Protein AF-A0A9Q0Q2B4-F1 (afdb_monomer)

Solvent-accessible surface area (backbone atoms only — not comparable to full-atom values): 7621 Å² total; per-residue (Å²): 139,84,82,87,80,83,92,81,88,84,88,84,81,79,79,78,79,58,60,47,77,43,82,39,58,43,86,88,29,55,26,40,32,41,37,34,83,79,50,34,38,36,34,31,36,42,80,44,86,95,44,86,82,33,60,39,78,76,44,82,42,55,72,80,67,62,77,76,54,64,64,62,65,75,54,76,69,90,86,64,84,78,66,72,90,63,85,48,67,41,67,64,38,56,45,98,89,65,27,37,36,33,35,42,67,89,77,47,78,43,81,40,54,78,90,62,80,121

Foldseek 3Di:
DDDDDDDDDPPDPPPPFDWDWDWAQEPNFTKIWIQTPQLKTWIWTQPDPPDPPRTDGPAIAHNDDPPVRVVVVVDPPPPDPDPPPPFDKDFYYQDPVRWTWIDTPNPDTDTHDRVDHD

Structure (mmCIF, N/CA/C/O backbone):
data_AF-A0A9Q0Q2B4-F1
#
_entry.id   AF-A0A9Q0Q2B4-F1
#
loop_
_atom_site.group_PDB
_atom_site.id
_atom_site.type_symbol
_atom_site.label_atom_id
_atom_site.label_alt_id
_atom_site.label_comp_id
_atom_site.label_asym_id
_atom_site.label_entity_id
_atom_site.label_seq_id
_atom_site.pdbx_PDB_ins_code
_atom_site.Cartn_x
_atom_site.Cartn_y
_atom_site.Cartn_z
_atom_site.occupancy
_atom_site.B_iso_or_equiv
_atom_site.auth_seq_id
_atom_site.auth_comp_id
_atom_site.auth_asym_id
_atom_site.auth_atom_id
_atom_site.pdbx_PDB_model_num
ATOM 1 N N . MET A 1 1 ? 25.090 45.221 25.333 1.00 33.59 1 MET A N 1
ATOM 2 C CA . MET A 1 1 ? 26.210 44.512 24.680 1.00 33.59 1 MET A CA 1
ATOM 3 C C . MET A 1 1 ? 25.660 43.254 24.040 1.00 33.59 1 MET A C 1
ATOM 5 O O . MET A 1 1 ? 25.376 42.296 24.742 1.00 33.59 1 MET A O 1
ATOM 9 N N . GLY A 1 2 ? 25.404 43.310 22.735 1.00 34.50 2 GLY A N 1
ATOM 10 C CA . GLY A 1 2 ? 25.128 42.127 21.929 1.00 34.50 2 GLY A CA 1
ATOM 11 C C . GLY A 1 2 ? 26.435 41.607 21.341 1.00 34.50 2 GLY A C 1
ATOM 12 O O . GLY A 1 2 ? 27.318 42.402 21.027 1.00 34.50 2 GLY A O 1
ATOM 13 N N . MET A 1 3 ? 26.549 40.293 21.181 1.00 30.55 3 MET A N 1
ATOM 14 C CA . MET A 1 3 ? 27.508 39.714 20.248 1.00 30.55 3 MET A CA 1
ATOM 15 C C . MET A 1 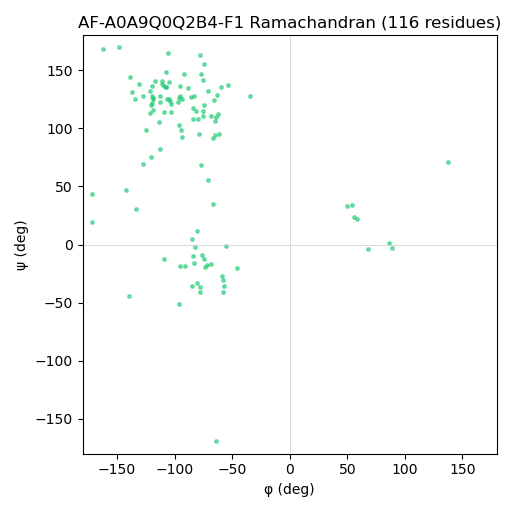3 ? 26.749 38.866 19.239 1.00 30.55 3 MET A C 1
ATOM 17 O O . MET A 1 3 ? 26.128 37.862 19.576 1.00 30.55 3 MET A O 1
ATOM 21 N N . ALA A 1 4 ? 26.782 39.350 18.000 1.00 36.59 4 ALA A N 1
ATOM 22 C CA . ALA A 1 4 ? 26.419 38.618 16.808 1.00 36.59 4 ALA A CA 1
ATOM 23 C C . ALA A 1 4 ? 27.496 37.561 16.530 1.00 36.59 4 ALA A C 1
ATOM 25 O O . ALA A 1 4 ? 28.685 37.875 16.527 1.00 36.59 4 ALA A O 1
ATOM 26 N N . ALA A 1 5 ? 27.069 36.328 16.270 1.00 37.84 5 ALA A N 1
ATOM 27 C CA . ALA A 1 5 ? 27.892 35.305 15.644 1.00 37.84 5 ALA A CA 1
ATOM 28 C C . ALA A 1 5 ? 27.337 35.051 14.241 1.00 37.84 5 ALA A C 1
ATOM 30 O O . ALA A 1 5 ? 26.131 35.070 14.002 1.00 37.84 5 ALA A O 1
ATOM 31 N N . THR A 1 6 ? 28.265 34.925 13.310 1.00 38.00 6 THR A N 1
ATOM 32 C CA . THR A 1 6 ? 28.139 35.226 11.892 1.00 38.00 6 THR A CA 1
ATOM 33 C C . THR A 1 6 ? 27.352 34.195 11.089 1.00 38.00 6 THR A C 1
ATOM 35 O O . THR A 1 6 ? 27.481 32.986 11.258 1.00 38.00 6 THR A O 1
ATOM 38 N N . LEU A 1 7 ? 26.581 34.741 10.153 1.00 40.09 7 LEU A N 1
ATOM 39 C CA . LEU A 1 7 ? 25.848 34.099 9.073 1.00 40.09 7 LEU A CA 1
ATOM 40 C C . LEU A 1 7 ? 26.818 33.394 8.103 1.00 40.09 7 LEU A C 1
ATOM 42 O O . LEU A 1 7 ? 27.562 34.066 7.393 1.00 40.09 7 LEU A O 1
ATOM 46 N N . GLY A 1 8 ? 26.799 32.058 8.056 1.00 43.84 8 GLY A N 1
ATOM 47 C CA . GLY A 1 8 ? 27.375 31.303 6.935 1.00 43.84 8 GLY A CA 1
ATOM 48 C C . GLY A 1 8 ? 28.185 30.060 7.297 1.00 43.84 8 GLY A C 1
ATOM 49 O O . GLY A 1 8 ? 29.390 30.076 7.097 1.00 43.84 8 GLY A O 1
ATOM 50 N N . HIS A 1 9 ? 27.541 28.980 7.768 1.00 38.47 9 HIS A N 1
ATOM 51 C CA . HIS A 1 9 ? 27.977 27.594 7.479 1.00 38.47 9 HIS A CA 1
ATOM 52 C C . HIS A 1 9 ? 26.983 26.505 7.953 1.00 38.47 9 HIS A C 1
ATOM 54 O O . HIS A 1 9 ? 27.390 25.505 8.534 1.00 38.47 9 HIS A O 1
ATOM 60 N N . VAL A 1 10 ? 25.670 26.654 7.746 1.00 35.53 10 VAL A N 1
ATOM 61 C CA . VAL A 1 10 ? 24.709 25.566 8.055 1.00 35.53 10 VAL A CA 1
ATOM 62 C C . VAL A 1 10 ? 23.586 25.474 7.021 1.00 35.53 10 VAL A C 1
ATOM 64 O O . VAL A 1 10 ? 22.417 25.334 7.350 1.00 35.53 10 VAL A O 1
ATOM 67 N N . GLU A 1 11 ? 23.933 25.507 5.737 1.00 41.56 11 GLU A N 1
ATOM 68 C CA . GLU A 1 11 ? 23.037 25.051 4.670 1.00 41.56 11 GLU A CA 1
ATOM 69 C C . GLU A 1 11 ? 23.628 23.794 4.030 1.00 41.56 11 GLU A C 1
ATOM 71 O O . GLU A 1 11 ? 24.314 23.914 3.024 1.00 41.56 11 GLU A O 1
ATOM 76 N N . SER A 1 12 ? 23.437 22.596 4.615 1.00 46.66 12 SER A N 1
ATOM 77 C CA . SER A 1 12 ? 23.665 21.307 3.905 1.00 46.66 12 SER A CA 1
ATOM 78 C C . SER A 1 12 ? 23.216 20.013 4.617 1.00 46.66 12 SER A C 1
ATOM 80 O O . SER A 1 12 ? 23.665 18.940 4.228 1.00 46.66 12 SER A O 1
ATOM 82 N N . PHE A 1 13 ? 22.317 20.022 5.613 1.00 38.72 13 PHE A N 1
ATOM 83 C CA . PHE A 1 13 ? 21.882 18.751 6.241 1.00 38.72 13 PHE A CA 1
ATOM 84 C C . PHE A 1 13 ? 20.372 18.578 6.444 1.00 38.72 13 PHE A C 1
ATOM 86 O O . PHE A 1 13 ? 19.947 17.824 7.314 1.00 38.72 13 PHE A O 1
ATOM 93 N N . ILE A 1 14 ? 19.536 19.164 5.583 1.00 45.75 14 ILE A N 1
ATOM 94 C CA . ILE A 1 14 ? 18.192 18.601 5.377 1.00 45.75 14 ILE A CA 1
ATOM 95 C C . ILE A 1 14 ? 18.299 17.660 4.182 1.00 45.75 14 ILE A C 1
ATOM 97 O O . ILE A 1 14 ? 18.178 18.060 3.025 1.00 45.75 14 ILE A O 1
ATOM 101 N N . HIS A 1 15 ? 18.560 16.386 4.465 1.00 48.12 15 HIS A N 1
ATOM 102 C CA . HIS A 1 15 ? 18.356 15.318 3.497 1.00 48.12 15 HIS A CA 1
ATOM 103 C C . HIS A 1 15 ? 16.854 15.317 3.165 1.00 48.12 15 HIS A C 1
ATOM 105 O O . HIS A 1 15 ? 16.042 14.789 3.922 1.00 48.12 15 HIS A O 1
ATOM 111 N N . TYR A 1 16 ? 16.451 15.995 2.087 1.00 54.16 16 TYR A N 1
ATOM 112 C CA . TYR A 1 16 ? 15.055 16.049 1.657 1.00 54.16 16 TYR A CA 1
ATOM 113 C C . TYR A 1 16 ? 14.628 14.632 1.252 1.00 54.16 16 TYR A C 1
ATOM 115 O O . TYR A 1 16 ? 14.875 14.174 0.131 1.00 54.16 16 TYR A O 1
ATOM 123 N N . HIS A 1 17 ? 14.033 13.890 2.188 1.00 60.03 17 HIS A N 1
ATOM 124 C CA . HIS A 1 17 ? 13.451 12.583 1.921 1.00 60.03 17 HIS A CA 1
ATOM 125 C C . HIS A 1 17 ? 12.245 12.775 1.002 1.00 60.03 17 HIS A C 1
ATOM 127 O O . HIS A 1 17 ? 11.121 13.001 1.437 1.00 60.03 17 HIS A O 1
ATOM 133 N N . LYS A 1 18 ? 12.490 12.701 -0.305 1.00 72.75 18 LYS A N 1
ATOM 134 C CA . LYS A 1 18 ? 11.433 12.698 -1.307 1.00 72.75 18 LYS A CA 1
ATOM 135 C C . LYS A 1 18 ? 10.665 11.383 -1.178 1.00 72.75 18 LYS A C 1
ATOM 137 O O . LYS A 1 18 ? 11.198 10.307 -1.461 1.00 72.75 18 LYS A O 1
ATOM 142 N N . CYS A 1 19 ? 9.428 11.492 -0.719 1.00 76.81 19 CYS A N 1
ATOM 143 C CA . CYS A 1 19 ? 8.471 10.400 -0.681 1.00 76.81 19 CYS A CA 1
ATOM 144 C C . CYS A 1 19 ? 7.285 10.737 -1.589 1.00 76.81 19 CYS A C 1
ATOM 146 O O . CYS A 1 19 ? 6.838 11.887 -1.672 1.00 76.81 19 CYS A O 1
ATOM 148 N N . ASP A 1 20 ? 6.802 9.721 -2.291 1.00 82.75 20 ASP A N 1
ATOM 149 C CA . ASP A 1 20 ? 5.593 9.777 -3.096 1.00 82.75 20 ASP A CA 1
ATOM 150 C C . ASP A 1 20 ? 4.491 9.072 -2.313 1.00 82.75 20 ASP A C 1
ATOM 152 O O . ASP A 1 20 ? 4.635 7.903 -1.954 1.00 82.75 20 ASP A O 1
ATOM 156 N N . TYR A 1 21 ? 3.415 9.801 -2.027 1.00 87.38 21 TYR A N 1
ATOM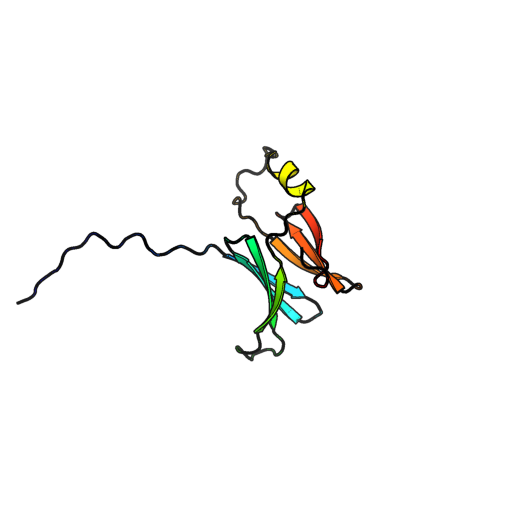 157 C CA . TYR A 1 21 ? 2.265 9.283 -1.300 1.00 87.38 21 TYR A CA 1
ATOM 158 C C . TYR A 1 21 ? 1.080 9.144 -2.245 1.00 87.38 21 TYR A C 1
ATOM 160 O O . TYR A 1 21 ? 0.802 10.044 -3.041 1.00 87.38 21 TYR A O 1
ATOM 168 N N . HIS A 1 22 ? 0.371 8.027 -2.149 1.00 89.31 22 HIS A N 1
ATOM 169 C CA . HIS A 1 22 ? -0.847 7.777 -2.910 1.00 89.31 22 HIS A CA 1
ATOM 170 C C . HIS A 1 22 ? -1.921 7.201 -1.988 1.00 89.31 22 HIS A C 1
ATOM 172 O O . HIS A 1 22 ? -1.688 6.211 -1.299 1.00 89.31 22 HIS A O 1
ATOM 178 N N . LEU A 1 23 ? -3.083 7.853 -1.957 1.00 92.56 23 LEU A N 1
ATOM 179 C CA . LEU A 1 23 ? -4.251 7.416 -1.196 1.00 92.56 23 LEU A CA 1
ATOM 180 C C . LEU A 1 23 ? -5.096 6.463 -2.054 1.00 92.56 23 LEU A C 1
ATOM 182 O O . LEU A 1 23 ? -5.357 6.750 -3.226 1.00 92.56 23 LEU A O 1
ATOM 186 N N . ALA A 1 24 ? -5.526 5.348 -1.470 1.00 92.38 24 ALA A N 1
ATOM 187 C CA . ALA A 1 24 ? -6.313 4.313 -2.130 1.00 92.38 24 ALA A CA 1
ATOM 188 C C . ALA A 1 24 ? -7.265 3.620 -1.144 1.00 92.38 24 ALA A C 1
ATOM 190 O O . ALA A 1 24 ? -7.161 3.788 0.071 1.00 92.38 24 ALA A O 1
ATOM 191 N N . VAL A 1 25 ? -8.173 2.804 -1.676 1.00 93.75 25 VAL A N 1
ATOM 192 C CA . VAL A 1 25 ? -8.983 1.868 -0.890 1.00 93.75 25 VAL A CA 1
ATOM 193 C C . VAL A 1 25 ? -8.488 0.459 -1.198 1.00 93.75 25 VAL A C 1
ATOM 195 O O . VAL A 1 25 ? -8.606 -0.002 -2.331 1.00 93.75 25 VAL A O 1
ATOM 198 N N . LEU A 1 26 ? -7.917 -0.223 -0.205 1.00 93.25 26 LEU A N 1
ATOM 199 C CA . LEU A 1 26 ? -7.394 -1.585 -0.343 1.00 93.25 26 LEU A CA 1
ATOM 200 C C . LEU A 1 26 ? -8.137 -2.503 0.621 1.00 93.25 26 LEU A C 1
ATOM 202 O O . LEU A 1 26 ? -8.257 -2.195 1.803 1.00 93.25 26 LEU A O 1
ATOM 206 N N . GLY A 1 27 ? -8.678 -3.612 0.111 1.00 89.69 27 GLY A N 1
ATOM 207 C CA . GLY A 1 27 ? -9.437 -4.563 0.932 1.00 89.69 27 GLY A CA 1
ATOM 208 C C . GLY A 1 27 ? -10.657 -3.955 1.641 1.00 89.69 27 GLY A C 1
ATOM 209 O O . GLY A 1 27 ? -11.090 -4.490 2.651 1.00 89.69 27 GLY A O 1
ATOM 210 N N . GLY A 1 28 ? -11.186 -2.830 1.143 1.00 91.94 28 GLY A N 1
ATOM 211 C CA . GLY A 1 28 ? -12.291 -2.092 1.768 1.00 91.94 28 GLY A CA 1
ATOM 212 C C . GLY A 1 28 ? -11.873 -1.033 2.796 1.00 91.94 28 GLY A C 1
ATOM 213 O O . GLY A 1 28 ? -12.733 -0.297 3.267 1.00 91.94 28 GLY A O 1
ATOM 214 N N . CYS A 1 29 ? -10.581 -0.893 3.106 1.00 94.12 29 CYS A N 1
ATOM 215 C CA . CYS A 1 29 ? -10.078 0.073 4.084 1.00 94.12 29 CYS A CA 1
ATOM 216 C C . CYS A 1 29 ? -9.339 1.245 3.421 1.00 94.12 29 CYS A C 1
ATOM 218 O O . CYS A 1 29 ? -8.662 1.086 2.395 1.00 94.12 29 CYS A O 1
ATOM 220 N N . LEU A 1 30 ? -9.407 2.425 4.046 1.00 95.06 30 LEU A N 1
ATOM 221 C CA . LEU A 1 30 ? -8.611 3.583 3.637 1.00 95.06 30 LEU A CA 1
ATOM 222 C C . LEU A 1 30 ? -7.125 3.275 3.820 1.00 95.06 30 LEU A C 1
ATOM 224 O O . LEU A 1 30 ? -6.700 2.832 4.886 1.00 95.06 30 LEU A O 1
ATOM 228 N N . SER A 1 31 ? -6.346 3.497 2.766 1.00 95.56 31 SER A N 1
ATOM 229 C CA . SER A 1 31 ? -4.951 3.078 2.706 1.00 95.56 31 SER A CA 1
ATOM 230 C C . SER A 1 31 ? -4.057 4.141 2.077 1.00 95.56 31 SER A C 1
ATOM 232 O O . SER A 1 31 ? -4.446 4.815 1.124 1.00 95.56 31 SER A O 1
ATOM 234 N N . VAL A 1 32 ? -2.826 4.259 2.572 1.00 94.19 32 VAL A N 1
ATOM 235 C CA . VAL A 1 32 ? -1.784 5.132 2.024 1.00 94.19 32 VAL A CA 1
ATOM 236 C C . VAL A 1 32 ? -0.609 4.284 1.576 1.00 94.19 32 VAL A C 1
ATOM 238 O O . VAL A 1 32 ? -0.017 3.535 2.347 1.00 94.19 32 VAL A O 1
ATOM 241 N N . THR A 1 33 ? -0.238 4.455 0.318 1.00 90.88 33 THR A N 1
ATOM 242 C CA . THR A 1 33 ? 0.990 3.920 -0.252 1.00 90.88 33 THR A CA 1
ATOM 243 C C . THR A 1 33 ? 2.078 4.983 -0.151 1.00 90.88 33 THR A C 1
ATOM 245 O O . THR A 1 33 ? 1.884 6.096 -0.632 1.00 90.88 33 THR A O 1
ATOM 248 N N . ALA A 1 34 ? 3.213 4.655 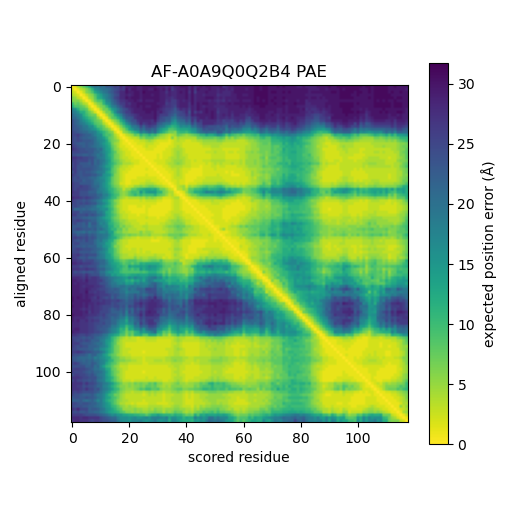0.462 1.00 88.81 34 ALA A N 1
ATOM 249 C CA . ALA A 1 34 ? 4.365 5.533 0.621 1.00 88.81 34 ALA A CA 1
ATOM 250 C C . ALA A 1 34 ? 5.588 4.930 -0.081 1.00 88.81 34 ALA A C 1
ATOM 252 O O . ALA A 1 34 ? 6.090 3.875 0.311 1.00 88.81 34 ALA A O 1
ATOM 253 N N . TYR A 1 35 ? 6.081 5.607 -1.117 1.00 85.75 35 TYR A N 1
ATOM 254 C CA . TYR A 1 35 ? 7.273 5.215 -1.861 1.00 85.75 35 TYR A CA 1
ATOM 255 C C . TYR A 1 35 ? 8.390 6.240 -1.665 1.00 85.75 35 TYR A C 1
ATOM 257 O O . TYR A 1 35 ? 8.355 7.337 -2.220 1.00 85.75 35 TYR A O 1
ATOM 265 N N . CYS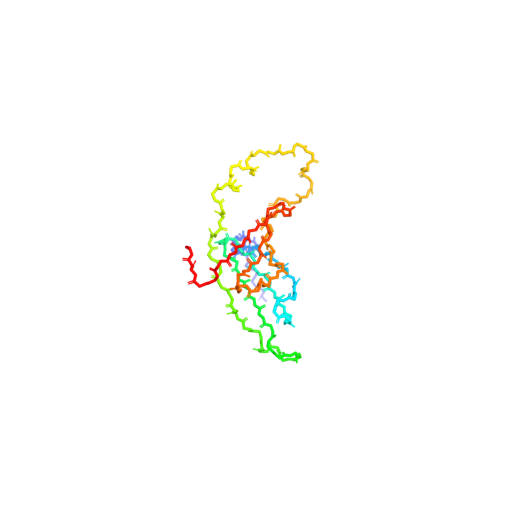 A 1 36 ? 9.393 5.887 -0.865 1.00 80.75 36 CYS A N 1
ATOM 266 C CA . CYS A 1 36 ? 10.495 6.786 -0.515 1.00 80.75 36 CYS A CA 1
ATOM 267 C C . CYS A 1 36 ? 11.797 6.425 -1.252 1.00 80.75 36 CYS A C 1
ATOM 269 O O . CYS A 1 36 ? 11.951 5.319 -1.777 1.00 80.75 36 CYS A O 1
ATOM 271 N N . ASN A 1 37 ? 12.767 7.349 -1.247 1.00 66.62 37 ASN A N 1
ATOM 272 C CA . ASN A 1 37 ? 14.061 7.280 -1.956 1.00 66.62 37 ASN A CA 1
ATOM 273 C C . ASN A 1 37 ? 14.844 5.946 -1.851 1.00 66.62 37 ASN A C 1
ATOM 275 O O . ASN A 1 37 ? 15.645 5.638 -2.732 1.00 66.62 37 ASN A O 1
ATOM 279 N N . TYR A 1 38 ? 14.568 5.102 -0.854 1.00 65.75 38 TYR A N 1
ATOM 280 C CA . TYR A 1 38 ? 15.149 3.759 -0.711 1.00 65.75 38 TYR A CA 1
ATOM 281 C C . TYR A 1 38 ? 14.483 2.673 -1.569 1.00 65.75 38 TYR A C 1
ATOM 283 O O . TYR A 1 38 ? 14.741 1.488 -1.363 1.00 65.75 38 TYR A O 1
ATOM 291 N N . ARG A 1 39 ? 13.619 3.058 -2.520 1.00 72.00 39 ARG A N 1
ATOM 292 C CA . ARG A 1 39 ? 12.820 2.149 -3.360 1.00 72.00 39 ARG A CA 1
ATOM 293 C C . ARG A 1 39 ? 11.955 1.183 -2.550 1.00 72.00 39 ARG A C 1
ATOM 295 O O . ARG A 1 39 ? 11.619 0.112 -3.032 1.00 72.00 39 ARG A O 1
ATOM 302 N N . ARG A 1 40 ? 11.624 1.546 -1.315 1.00 81.75 40 ARG A N 1
ATOM 303 C CA . ARG A 1 40 ? 10.747 0.761 -0.452 1.00 81.75 40 ARG A CA 1
ATOM 304 C C . ARG A 1 40 ? 9.349 1.317 -0.598 1.00 81.75 40 ARG A C 1
ATOM 306 O O . ARG A 1 40 ? 9.161 2.528 -0.481 1.00 81.75 40 ARG A O 1
ATOM 313 N N . LEU A 1 41 ? 8.418 0.425 -0.885 1.00 86.25 41 LEU A N 1
ATOM 314 C CA . LEU A 1 41 ? 7.006 0.728 -0.961 1.00 86.25 41 LEU A CA 1
ATOM 315 C C . LEU A 1 41 ? 6.364 0.211 0.324 1.00 86.25 41 LEU A C 1
ATOM 317 O O . LEU A 1 41 ? 6.355 -0.988 0.588 1.00 86.25 41 LEU A O 1
ATOM 321 N N . GLU A 1 42 ? 5.868 1.123 1.144 1.00 90.81 42 GLU A N 1
ATOM 322 C CA . GLU A 1 42 ? 5.110 0.784 2.343 1.00 90.81 42 GLU A CA 1
ATOM 323 C C . GLU A 1 42 ? 3.633 1.056 2.092 1.00 90.81 42 GLU A C 1
ATOM 325 O O . GLU A 1 42 ? 3.284 2.061 1.473 1.00 90.81 42 GLU A O 1
ATOM 330 N N . ILE A 1 43 ? 2.767 0.174 2.575 1.00 92.56 43 ILE A N 1
ATOM 331 C CA . ILE A 1 43 ? 1.321 0.361 2.516 1.00 92.56 43 ILE A CA 1
ATOM 332 C C . ILE A 1 43 ? 0.803 0.376 3.945 1.00 92.56 43 ILE A C 1
ATOM 334 O O . ILE A 1 43 ? 0.996 -0.574 4.707 1.00 92.56 43 ILE A O 1
ATOM 338 N N . TRP A 1 44 ? 0.150 1.476 4.284 1.00 94.94 44 TRP A N 1
ATOM 339 C CA . TRP A 1 44 ? -0.476 1.719 5.569 1.00 94.94 44 TRP A CA 1
ATOM 340 C C . TRP A 1 44 ? -1.987 1.647 5.412 1.00 94.94 44 TRP A C 1
ATOM 342 O O . TRP A 1 44 ? -2.520 2.218 4.465 1.00 94.94 44 TRP A O 1
ATOM 352 N N . VAL A 1 45 ? -2.667 0.971 6.330 1.00 95.56 45 VAL A N 1
ATOM 353 C CA . VAL A 1 45 ? -4.122 0.793 6.330 1.00 95.56 45 VAL A CA 1
ATOM 354 C C . VAL A 1 45 ? -4.679 1.369 7.626 1.00 95.56 45 VAL A C 1
ATOM 356 O O . VAL A 1 45 ? -4.152 1.084 8.699 1.00 95.56 45 VAL A O 1
ATOM 359 N N . MET A 1 46 ? -5.732 2.175 7.536 1.00 96.00 46 MET A N 1
ATOM 360 C CA . MET A 1 46 ? -6.464 2.664 8.702 1.00 96.00 46 MET A CA 1
ATOM 361 C C . MET A 1 46 ? -7.486 1.605 9.123 1.00 96.00 46 MET A C 1
ATOM 363 O O . MET A 1 46 ? -8.358 1.253 8.326 1.00 96.00 46 MET A O 1
ATOM 367 N N . LYS A 1 47 ? -7.356 1.060 10.339 1.00 94.50 47 LYS A N 1
ATOM 368 C CA . LYS A 1 47 ? -8.263 0.011 10.840 1.00 94.50 47 LYS A CA 1
ATOM 369 C C . LYS A 1 47 ? -9.537 0.594 11.455 1.00 94.50 47 LYS A C 1
ATOM 371 O O . LYS A 1 47 ? -10.612 0.043 11.254 1.00 94.50 47 LYS A O 1
ATOM 376 N N . GLU A 1 48 ? -9.423 1.733 12.126 1.00 94.50 48 GLU A N 1
ATOM 377 C CA . GLU A 1 48 ? -10.523 2.472 12.745 1.00 94.50 48 GLU A CA 1
ATOM 378 C C . GLU A 1 48 ? -10.499 3.919 12.266 1.00 94.50 48 GLU A C 1
ATOM 380 O O . GLU A 1 48 ? -9.474 4.599 12.325 1.00 94.50 48 GLU A O 1
ATOM 385 N N . TYR A 1 49 ? -11.636 4.394 11.767 1.00 91.62 49 TYR A N 1
ATOM 386 C CA . TYR A 1 49 ? -11.768 5.750 11.246 1.00 91.62 49 TYR A CA 1
ATOM 387 C C . TYR A 1 49 ? -11.885 6.764 12.388 1.00 91.62 49 TYR A C 1
ATOM 389 O O . TYR A 1 49 ? -12.480 6.476 13.419 1.00 91.62 49 TYR A O 1
ATOM 397 N N . ASN A 1 50 ? -11.341 7.967 12.180 1.00 90.19 50 ASN A N 1
ATOM 398 C CA . ASN A 1 50 ? -11.218 9.048 13.175 1.00 90.19 50 ASN A CA 1
ATOM 399 C C . ASN A 1 50 ? -10.243 8.782 14.338 1.00 90.19 50 ASN A C 1
ATOM 401 O O . ASN A 1 50 ? -9.961 9.698 15.104 1.00 90.19 50 ASN A O 1
ATOM 405 N N . GLU A 1 51 ? -9.644 7.594 14.412 1.00 93.31 51 GLU A N 1
ATOM 406 C CA . GLU A 1 51 ? -8.605 7.255 15.383 1.00 93.31 51 GLU A CA 1
ATOM 407 C C . GLU A 1 51 ? -7.217 7.436 14.741 1.00 93.31 51 GLU A C 1
ATOM 409 O O . GLU A 1 51 ? -6.758 6.616 13.940 1.00 93.31 51 GLU A O 1
ATOM 414 N N . LYS A 1 52 ? -6.508 8.528 15.065 1.00 88.00 52 LYS A N 1
ATOM 415 C CA . LYS A 1 52 ? -5.198 8.842 14.449 1.00 88.00 52 LYS A CA 1
ATOM 416 C C . LYS A 1 52 ? -4.160 7.729 14.662 1.00 88.00 52 LYS A C 1
ATOM 418 O O . LYS A 1 52 ? -3.292 7.545 13.812 1.00 88.00 52 LYS A O 1
ATOM 423 N N . GLY A 1 53 ? -4.240 6.999 15.774 1.00 92.06 53 GLY A N 1
ATOM 424 C CA . GLY A 1 53 ? -3.339 5.890 16.100 1.00 92.06 53 GLY A CA 1
ATOM 425 C C . GLY A 1 53 ? -3.617 4.593 15.335 1.00 92.06 53 GLY A C 1
ATOM 426 O O . GLY A 1 53 ? -2.805 3.677 15.395 1.00 92.06 53 GLY A O 1
ATOM 427 N N . SER A 1 54 ? -4.723 4.510 14.591 1.00 94.06 54 SER A N 1
ATOM 428 C CA . SER A 1 54 ? -5.193 3.261 13.975 1.00 94.06 54 SER A CA 1
ATOM 429 C C . SER A 1 54 ? -4.564 2.940 12.609 1.00 94.06 54 SER A C 1
ATOM 431 O O . SER A 1 54 ? -4.928 1.971 11.937 1.00 94.06 54 SER A O 1
ATOM 433 N N . TRP A 1 55 ? -3.604 3.752 12.164 1.00 95.44 55 TRP A N 1
ATOM 434 C CA . TRP A 1 55 ? -2.824 3.461 10.965 1.00 95.44 55 TRP A CA 1
ATOM 435 C C . TRP A 1 55 ? -1.802 2.367 11.252 1.00 95.44 55 TRP A C 1
ATOM 437 O O . TRP A 1 55 ? -0.841 2.576 11.991 1.00 95.44 55 TRP A O 1
ATOM 447 N N . VAL A 1 56 ? -1.963 1.219 10.600 1.00 95.12 56 VAL A N 1
ATOM 448 C CA . VAL A 1 56 ? -1.023 0.102 10.702 1.00 95.12 56 VAL A CA 1
ATOM 449 C C . VAL A 1 56 ? -0.279 -0.094 9.391 1.00 95.12 56 VAL A C 1
ATOM 451 O O . VAL A 1 56 ? -0.849 0.029 8.306 1.00 95.12 56 VAL A O 1
ATOM 454 N N . LYS A 1 57 ? 1.014 -0.405 9.475 1.00 93.69 57 LYS A N 1
ATOM 455 C CA . LYS A 1 57 ? 1.821 -0.770 8.309 1.00 93.69 57 LYS A CA 1
ATOM 456 C C . LYS A 1 57 ? 1.520 -2.220 7.939 1.00 93.69 57 LYS A C 1
ATOM 458 O O . LYS A 1 57 ? 2.114 -3.132 8.504 1.00 93.69 57 LYS A O 1
ATOM 463 N N . GLU A 1 58 ? 0.604 -2.414 7.002 1.00 92.69 58 GLU A N 1
ATOM 464 C CA . GLU A 1 58 ? 0.137 -3.740 6.590 1.00 92.69 58 GLU A CA 1
ATOM 465 C C . GLU A 1 58 ? 1.145 -4.434 5.665 1.00 92.69 58 GLU A C 1
ATOM 467 O O . GLU A 1 58 ? 1.412 -5.625 5.808 1.00 92.69 58 GLU A O 1
ATOM 472 N N . TYR A 1 59 ? 1.752 -3.685 4.735 1.00 89.62 59 TYR A N 1
ATOM 473 C CA . TYR A 1 59 ? 2.685 -4.254 3.762 1.00 89.62 59 TYR A CA 1
ATOM 474 C C . TYR A 1 59 ? 3.990 -3.467 3.685 1.00 89.62 59 TYR A C 1
ATOM 476 O O . TYR A 1 59 ? 4.011 -2.234 3.646 1.00 89.62 59 TYR A O 1
ATOM 484 N N . LYS A 1 60 ? 5.099 -4.208 3.603 1.00 88.31 60 LYS A N 1
ATOM 485 C CA . LYS A 1 60 ? 6.443 -3.680 3.367 1.00 88.31 60 LYS A CA 1
ATOM 486 C C . LYS A 1 60 ? 7.037 -4.370 2.150 1.00 88.31 60 LYS A C 1
ATOM 488 O O . LYS A 1 60 ? 7.563 -5.474 2.236 1.00 88.31 60 LYS A O 1
ATOM 493 N N . ILE A 1 61 ? 6.959 -3.693 1.018 1.00 85.69 61 ILE A N 1
ATOM 494 C CA . ILE A 1 61 ? 7.417 -4.198 -0.266 1.00 85.69 61 ILE A CA 1
ATOM 495 C C . ILE A 1 61 ? 8.820 -3.635 -0.500 1.00 85.69 61 ILE A C 1
ATOM 497 O O . ILE A 1 61 ? 9.059 -2.423 -0.430 1.00 85.69 61 ILE A O 1
ATOM 501 N N . GLY A 1 62 ? 9.778 -4.542 -0.703 1.00 77.81 62 GLY A N 1
ATOM 502 C CA . GLY A 1 62 ? 11.182 -4.207 -0.933 1.00 77.81 62 GLY A CA 1
ATOM 503 C C . GLY A 1 62 ? 11.403 -3.420 -2.227 1.00 77.81 62 GLY A C 1
ATOM 504 O O . GLY A 1 62 ? 10.460 -2.980 -2.882 1.00 77.81 62 GLY A O 1
ATOM 505 N N . ALA A 1 63 ? 12.669 -3.276 -2.629 1.00 71.44 63 ALA A N 1
ATOM 506 C CA . ALA A 1 63 ? 13.061 -2.651 -3.894 1.00 71.44 63 ALA A CA 1
ATOM 507 C C . ALA A 1 63 ? 12.705 -3.524 -5.110 1.00 71.44 63 ALA A C 1
ATOM 509 O O . ALA A 1 63 ? 13.556 -3.871 -5.930 1.00 71.44 63 ALA A O 1
ATOM 510 N N . TYR A 1 64 ? 11.432 -3.886 -5.227 1.00 67.12 64 TYR A N 1
ATOM 511 C CA . TYR A 1 64 ? 10.907 -4.705 -6.292 1.00 67.12 64 TYR A CA 1
ATOM 512 C C . TYR A 1 64 ? 10.701 -3.836 -7.533 1.00 67.12 64 TYR A C 1
ATOM 514 O O . TYR A 1 64 ? 9.816 -2.980 -7.606 1.00 67.12 64 TYR A O 1
ATOM 522 N N . MET A 1 65 ? 11.569 -4.044 -8.521 1.00 68.25 65 MET A N 1
ATOM 523 C CA . MET A 1 65 ? 11.318 -3.655 -9.902 1.00 68.25 65 MET A CA 1
ATOM 524 C C . MET A 1 65 ? 11.369 -4.917 -10.755 1.00 68.25 65 MET A C 1
ATOM 526 O O . MET A 1 65 ? 12.434 -5.543 -10.819 1.00 68.25 65 MET A O 1
ATOM 530 N N . PRO A 1 66 ? 10.280 -5.271 -11.452 1.00 66.94 66 PRO A N 1
ATOM 531 C CA . PRO A 1 66 ? 10.302 -6.378 -12.394 1.00 66.94 66 PRO A CA 1
ATOM 532 C C . PRO A 1 66 ? 11.432 -6.207 -13.408 1.00 66.94 66 PRO A C 1
ATOM 534 O O . PRO A 1 66 ? 11.668 -5.113 -13.929 1.00 66.94 66 PRO A O 1
ATOM 537 N N . LYS A 1 67 ? 12.147 -7.297 -13.699 1.00 64.81 67 LYS A N 1
ATOM 538 C CA . LYS A 1 67 ? 13.340 -7.268 -14.561 1.00 64.81 67 LYS A CA 1
ATOM 539 C C . LYS A 1 67 ? 13.040 -6.696 -15.960 1.00 64.81 67 LYS A C 1
ATOM 541 O O . LYS A 1 67 ? 13.850 -5.932 -16.477 1.00 64.81 67 LYS A O 1
ATOM 546 N N . GLY A 1 68 ? 11.852 -6.965 -16.515 1.00 60.81 68 GLY A N 1
ATOM 547 C CA . GLY A 1 68 ? 11.403 -6.427 -17.813 1.00 60.81 68 GLY A CA 1
ATOM 548 C C . GLY A 1 68 ? 11.048 -4.930 -17.815 1.00 60.81 68 GLY A C 1
ATOM 549 O O . GLY A 1 68 ? 11.032 -4.291 -18.867 1.00 60.81 68 GLY A O 1
ATOM 550 N N . LEU A 1 69 ? 10.818 -4.341 -16.636 1.00 62.69 69 LEU A N 1
ATOM 551 C CA . LEU A 1 69 ? 10.504 -2.919 -16.471 1.00 62.69 69 LEU A CA 1
ATOM 552 C C . LEU A 1 69 ? 11.761 -2.042 -16.515 1.00 62.69 69 LEU A C 1
ATOM 554 O O . LEU A 1 69 ? 11.699 -0.924 -17.018 1.00 62.69 69 LEU A O 1
ATOM 558 N N . LYS A 1 70 ? 12.909 -2.540 -16.027 1.00 60.34 70 LYS A N 1
ATOM 559 C CA . LYS A 1 70 ? 14.179 -1.788 -16.066 1.00 60.34 70 LYS A CA 1
ATOM 560 C C . LYS A 1 70 ? 14.558 -1.399 -17.503 1.00 60.34 70 LYS A C 1
ATOM 562 O O . LYS A 1 70 ? 14.946 -0.263 -17.729 1.00 60.34 70 LYS A O 1
ATOM 567 N N . GLN A 1 71 ? 14.362 -2.311 -18.457 1.00 55.00 71 GLN A N 1
ATOM 568 C CA . GLN A 1 71 ? 14.783 -2.149 -19.855 1.00 55.00 71 GLN A CA 1
ATOM 569 C C . GLN A 1 71 ? 13.854 -1.232 -20.674 1.00 55.00 71 GLN A C 1
ATOM 571 O O . GLN A 1 71 ? 14.322 -0.437 -21.481 1.00 55.00 71 GLN A O 1
ATOM 576 N N . ASN A 1 72 ? 12.536 -1.275 -20.439 1.00 52.78 72 ASN A N 1
ATOM 577 C CA . ASN A 1 72 ? 11.571 -0.435 -21.170 1.00 52.78 72 ASN A CA 1
ATOM 578 C C . ASN A 1 72 ? 11.603 1.048 -20.761 1.00 52.78 72 ASN A C 1
ATOM 580 O O . ASN A 1 72 ? 11.108 1.907 -21.487 1.00 52.78 72 ASN A O 1
ATOM 584 N N . LEU A 1 73 ? 12.162 1.361 -19.589 1.00 53.97 73 LEU A N 1
ATOM 585 C CA . LEU A 1 73 ? 12.206 2.720 -19.049 1.00 53.97 73 LEU A CA 1
ATOM 586 C C . LEU A 1 73 ? 13.457 3.506 -19.444 1.00 53.97 73 LEU A C 1
ATOM 588 O O . LEU A 1 73 ? 13.415 4.732 -19.360 1.00 53.97 73 LEU A O 1
ATOM 592 N N . ASP A 1 74 ? 14.516 2.827 -19.890 1.00 53.66 74 ASP A N 1
ATOM 593 C CA . ASP A 1 74 ? 15.699 3.466 -20.484 1.00 53.66 74 ASP A CA 1
ATOM 594 C C . ASP A 1 74 ? 15.440 3.974 -21.905 1.00 53.66 74 ASP A C 1
ATOM 596 O O . ASP A 1 74 ? 16.215 4.771 -22.430 1.00 53.66 74 ASP A O 1
ATOM 600 N N . ARG A 1 75 ? 14.327 3.571 -22.532 1.00 52.97 75 ARG A N 1
ATOM 601 C CA . ARG A 1 75 ? 13.911 4.103 -23.828 1.00 52.97 75 ARG A CA 1
ATOM 602 C C . ARG A 1 75 ? 12.928 5.259 -23.614 1.00 52.97 75 ARG A C 1
ATOM 604 O O . ARG A 1 75 ? 11.739 5.018 -23.388 1.00 52.97 75 ARG A O 1
ATOM 611 N N . PRO A 1 76 ? 13.367 6.531 -23.677 1.00 52.44 76 PRO A N 1
ATOM 612 C CA . PRO A 1 76 ? 12.439 7.648 -23.640 1.00 52.44 76 PRO A CA 1
ATOM 613 C C . PRO A 1 76 ? 11.549 7.585 -24.884 1.00 52.44 76 PRO A C 1
ATOM 615 O O . PRO A 1 76 ? 11.993 7.848 -26.002 1.00 52.44 76 PRO A O 1
ATOM 618 N N . LEU A 1 77 ? 10.268 7.260 -24.698 1.00 55.22 77 LEU A N 1
ATOM 619 C CA . LEU A 1 77 ? 9.248 7.585 -25.690 1.00 55.22 77 LEU A CA 1
ATOM 620 C C . LEU A 1 77 ? 9.194 9.115 -25.736 1.00 55.22 77 LEU A C 1
ATOM 622 O O . LEU A 1 77 ? 8.752 9.752 -24.780 1.00 55.22 77 LEU A O 1
ATOM 626 N N . LYS A 1 78 ? 9.738 9.691 -26.814 1.00 52.38 78 LYS A N 1
ATOM 627 C CA . LYS A 1 78 ? 10.121 11.107 -26.993 1.00 52.38 78 LYS A CA 1
ATOM 628 C C . LYS A 1 78 ? 9.005 12.147 -26.756 1.00 52.38 78 LYS A C 1
ATOM 630 O O . LYS A 1 78 ? 9.275 13.337 -26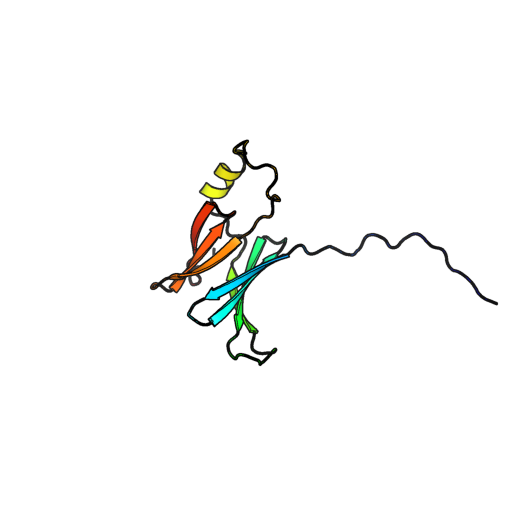.848 1.00 52.38 78 LYS A O 1
ATOM 635 N N . ILE A 1 79 ? 7.788 11.718 -26.431 1.00 56.38 79 ILE A N 1
ATOM 636 C CA . ILE A 1 79 ? 6.569 12.533 -26.393 1.00 56.38 79 ILE A CA 1
ATOM 637 C C . ILE A 1 79 ? 6.261 13.071 -24.979 1.00 56.38 79 ILE A C 1
ATOM 639 O O . ILE A 1 79 ? 5.554 14.063 -24.846 1.00 56.38 79 ILE A O 1
ATOM 643 N N . TRP A 1 80 ? 6.823 12.499 -23.904 1.00 53.22 80 TRP A N 1
ATOM 644 C CA . TRP A 1 80 ? 6.433 12.865 -22.530 1.00 53.22 80 TRP A CA 1
ATOM 645 C C . TRP A 1 80 ? 7.632 13.239 -21.648 1.00 53.22 80 TRP A C 1
ATOM 647 O O . TRP A 1 80 ? 8.012 12.509 -20.737 1.00 53.22 80 TRP A O 1
ATOM 657 N N . LYS A 1 81 ? 8.266 14.381 -21.945 1.00 49.22 81 LYS A N 1
ATOM 658 C CA . LYS A 1 81 ? 9.370 14.934 -21.133 1.00 49.22 81 LYS A CA 1
ATOM 659 C C . LYS A 1 81 ? 8.895 15.775 -19.935 1.00 49.22 81 LYS A C 1
ATOM 661 O O . LYS A 1 81 ? 9.707 16.085 -19.070 1.00 49.22 81 LYS A O 1
ATOM 666 N N . ASN A 1 82 ? 7.599 16.100 -19.855 1.00 44.34 82 ASN A N 1
ATOM 667 C CA . ASN A 1 82 ? 7.102 17.146 -18.946 1.00 44.34 82 ASN A CA 1
ATOM 668 C C . ASN A 1 82 ? 6.295 16.613 -17.753 1.00 44.34 82 ASN A C 1
ATOM 670 O O . ASN A 1 82 ? 6.070 17.343 -16.792 1.00 44.34 82 ASN A O 1
ATOM 674 N N . ALA A 1 83 ? 5.894 15.339 -17.763 1.00 50.31 83 ALA A N 1
ATOM 675 C CA . ALA A 1 83 ? 5.434 14.696 -16.543 1.00 50.31 83 ALA A CA 1
ATOM 676 C C . ALA A 1 83 ? 6.682 14.394 -15.719 1.00 50.31 83 ALA A C 1
ATOM 678 O O . ALA A 1 83 ? 7.509 13.580 -16.129 1.00 50.31 83 ALA A O 1
ATOM 679 N N . SER A 1 84 ? 6.854 15.102 -14.602 1.00 50.41 84 SER A N 1
ATOM 680 C CA . SER A 1 84 ? 7.954 14.903 -13.660 1.00 50.41 84 SER A CA 1
ATOM 681 C C . SER A 1 84 ? 8.323 13.422 -13.579 1.00 50.41 84 SER A C 1
ATOM 683 O O . SER A 1 84 ? 7.442 12.592 -13.355 1.00 50.41 84 SER A O 1
ATOM 685 N N . ASN A 1 85 ? 9.606 13.100 -13.758 1.00 52.97 85 ASN A N 1
ATOM 686 C CA . ASN A 1 85 ? 10.199 11.755 -13.757 1.00 52.97 85 ASN A CA 1
ATOM 687 C C . ASN A 1 85 ? 10.130 11.073 -12.364 1.00 52.97 85 ASN A C 1
ATOM 689 O O . ASN A 1 85 ? 11.055 10.391 -11.918 1.00 52.97 85 ASN A O 1
ATOM 693 N N . ARG A 1 86 ? 9.050 11.337 -11.625 1.00 57.88 86 ARG A N 1
ATOM 694 C CA . ARG A 1 86 ? 8.710 10.805 -10.319 1.00 57.88 86 ARG A CA 1
ATOM 695 C C . ARG A 1 86 ? 8.461 9.316 -10.505 1.00 57.88 86 ARG A C 1
ATOM 697 O O . ARG A 1 86 ? 7.687 8.892 -11.364 1.00 57.88 86 ARG A O 1
ATOM 704 N N . ARG A 1 87 ? 9.192 8.505 -9.747 1.00 64.00 87 ARG A N 1
ATOM 705 C CA . ARG A 1 87 ? 9.073 7.047 -9.767 1.00 64.00 87 ARG A CA 1
ATOM 706 C C . ARG A 1 87 ? 7.824 6.673 -8.976 1.00 64.00 87 ARG A C 1
ATOM 708 O O . ARG A 1 87 ? 7.937 6.117 -7.896 1.00 64.00 87 ARG A O 1
ATOM 715 N N . VAL A 1 88 ? 6.655 7.015 -9.508 1.00 69.12 88 VAL A N 1
ATOM 716 C CA . VAL A 1 88 ? 5.391 6.743 -8.832 1.00 69.12 88 VAL A CA 1
ATOM 717 C C . VAL A 1 88 ? 5.108 5.249 -8.948 1.00 69.12 88 VAL A C 1
ATOM 719 O O . VAL A 1 88 ? 5.027 4.709 -10.058 1.00 69.12 88 VAL A O 1
ATOM 722 N N . VAL A 1 89 ? 5.003 4.596 -7.796 1.00 83.44 89 VAL A N 1
ATOM 723 C CA . VAL A 1 89 ? 4.429 3.259 -7.657 1.00 83.44 89 VAL A CA 1
ATOM 724 C C . VAL A 1 89 ? 3.135 3.417 -6.874 1.00 83.44 89 VAL A C 1
ATOM 726 O O . VAL A 1 89 ? 3.137 4.050 -5.819 1.00 83.44 89 VAL A O 1
ATOM 729 N N . ARG A 1 90 ? 2.033 2.890 -7.404 1.00 87.69 90 ARG A N 1
ATOM 730 C CA . ARG A 1 90 ? 0.701 2.988 -6.793 1.00 87.69 90 ARG A CA 1
ATOM 731 C C . ARG A 1 90 ? 0.184 1.593 -6.499 1.00 87.69 90 ARG A C 1
ATOM 733 O O . ARG A 1 90 ? 0.308 0.718 -7.352 1.00 87.69 90 ARG A O 1
ATOM 740 N N . ALA A 1 91 ? -0.409 1.389 -5.330 1.00 91.19 91 ALA A N 1
ATOM 741 C CA . ALA A 1 91 ? -1.230 0.211 -5.089 1.00 91.19 91 ALA A CA 1
ATOM 742 C C . ALA A 1 91 ? -2.652 0.500 -5.582 1.00 91.19 91 ALA A C 1
ATOM 744 O O . ALA A 1 91 ? -3.235 1.526 -5.229 1.00 91.19 91 ALA A O 1
ATOM 745 N N . LEU A 1 92 ? -3.188 -0.379 -6.427 1.00 92.50 92 LEU A N 1
ATOM 746 C CA . LEU A 1 92 ? -4.518 -0.209 -7.009 1.00 92.50 92 LEU A CA 1
ATOM 747 C C . LEU A 1 92 ? -5.581 -0.970 -6.221 1.00 92.50 92 LEU A C 1
ATOM 749 O O . LEU A 1 92 ? -6.605 -0.397 -5.866 1.00 92.50 92 LEU A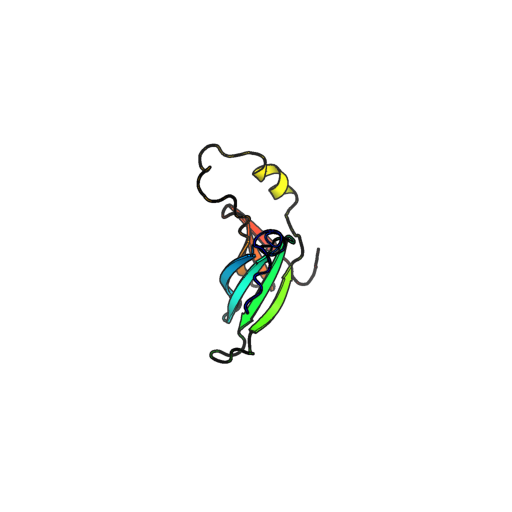 O 1
ATOM 753 N N . CYS A 1 93 ? -5.346 -2.257 -5.962 1.00 93.00 93 CYS A N 1
ATOM 754 C CA . CYS A 1 93 ? -6.280 -3.117 -5.244 1.00 93.00 93 CYS A CA 1
ATOM 755 C C . CYS A 1 93 ? -5.599 -4.385 -4.713 1.00 93.00 93 CYS A C 1
ATOM 757 O O . CYS A 1 93 ? -4.472 -4.717 -5.090 1.00 93.00 93 CYS A O 1
ATOM 759 N N . VAL A 1 94 ? -6.323 -5.097 -3.848 1.00 93.88 94 VAL A N 1
ATOM 760 C CA . VAL A 1 94 ? -6.015 -6.475 -3.449 1.00 93.88 94 VAL A CA 1
ATOM 761 C C . VAL A 1 94 ? -6.853 -7.407 -4.321 1.00 93.88 94 VAL A C 1
ATOM 763 O O . VAL A 1 94 ? -8.070 -7.245 -4.423 1.00 93.88 94 VAL A O 1
ATOM 766 N N . LEU A 1 95 ? -6.201 -8.356 -4.983 1.00 93.94 95 LEU A N 1
ATOM 767 C CA . LEU A 1 95 ? -6.833 -9.360 -5.830 1.00 93.94 95 LEU A CA 1
ATOM 768 C C . LEU A 1 95 ? -7.459 -10.475 -4.979 1.00 93.94 95 LEU A C 1
ATOM 770 O O . LEU A 1 95 ? -7.113 -10.667 -3.815 1.00 93.94 95 LEU A O 1
ATOM 774 N N . LYS A 1 96 ? -8.361 -11.270 -5.572 1.00 93.50 96 LYS A N 1
ATOM 775 C CA . LYS A 1 96 ? -9.054 -12.371 -4.867 1.00 93.50 96 LYS A CA 1
ATOM 776 C C . LYS A 1 96 ? -8.104 -13.423 -4.277 1.00 93.50 96 LYS A C 1
ATOM 778 O O . LYS A 1 96 ? -8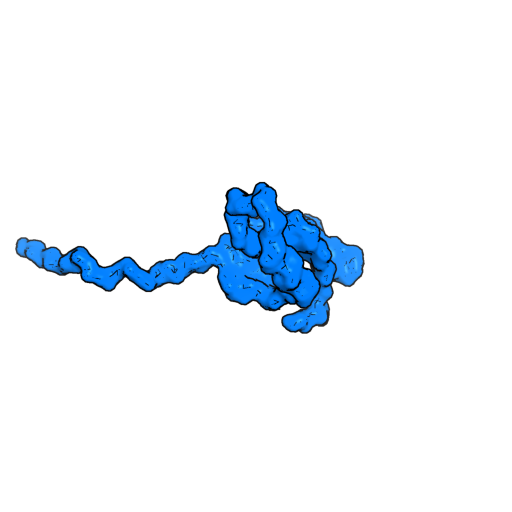.454 -14.078 -3.305 1.00 93.50 96 LYS A O 1
ATOM 78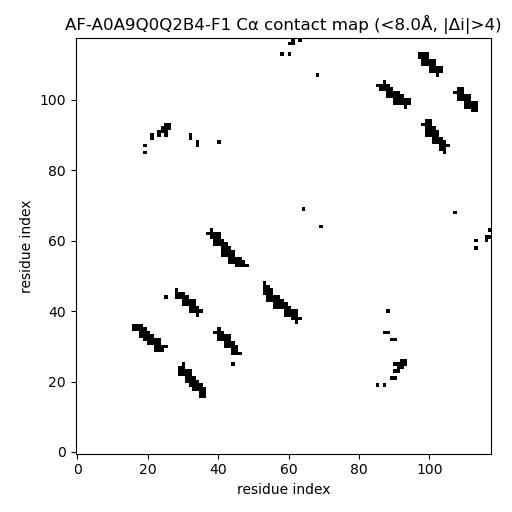3 N N . ASN A 1 97 ? -6.920 -13.589 -4.862 1.00 93.19 97 ASN A N 1
ATOM 784 C CA . ASN A 1 97 ? -5.877 -14.499 -4.381 1.00 93.19 97 ASN A CA 1
ATOM 785 C C . ASN A 1 97 ? -5.017 -13.900 -3.244 1.00 93.19 97 ASN A C 1
ATOM 787 O O . ASN A 1 97 ? -4.144 -14.589 -2.716 1.00 93.19 97 ASN A O 1
ATOM 791 N N . GLY A 1 98 ? -5.261 -12.645 -2.853 1.00 91.69 98 GLY A N 1
ATOM 792 C CA . GLY A 1 98 ? -4.507 -11.922 -1.828 1.00 91.69 98 GLY A CA 1
ATOM 793 C C . GLY A 1 98 ? -3.257 -11.204 -2.342 1.00 91.69 98 GLY A C 1
ATOM 794 O O . GLY A 1 98 ? -2.556 -10.583 -1.546 1.00 91.69 98 GLY A O 1
ATOM 795 N N . GLU A 1 99 ? -2.970 -11.263 -3.645 1.00 93.62 99 GLU A N 1
ATOM 796 C CA . GLU A 1 99 ? -1.894 -10.479 -4.250 1.00 93.62 99 GLU A CA 1
ATOM 797 C C . GLU A 1 99 ? -2.288 -9.002 -4.372 1.00 93.62 99 GLU A C 1
ATOM 799 O O . GLU A 1 99 ? -3.465 -8.644 -4.450 1.00 93.62 99 GLU A O 1
ATOM 804 N N . ILE A 1 100 ? -1.289 -8.126 -4.411 1.00 92.50 100 ILE A N 1
ATOM 805 C CA . ILE A 1 100 ? -1.474 -6.680 -4.514 1.00 92.50 100 ILE A CA 1
ATOM 806 C C . ILE A 1 100 ? -1.163 -6.257 -5.944 1.00 92.50 100 ILE A C 1
ATOM 808 O O . ILE A 1 100 ? -0.058 -6.481 -6.439 1.00 92.50 100 ILE A O 1
ATOM 812 N N . LEU A 1 101 ? -2.120 -5.601 -6.598 1.00 92.94 101 LEU A N 1
ATOM 813 C CA . LEU A 1 101 ? -1.912 -5.040 -7.925 1.00 92.94 101 LEU A CA 1
ATOM 814 C C . LEU A 1 101 ? -1.205 -3.686 -7.811 1.00 92.94 101 LEU A C 1
ATOM 816 O O . LEU A 1 101 ? -1.758 -2.720 -7.278 1.00 92.94 101 LEU A O 1
ATOM 820 N N . LEU A 1 102 ? 0.017 -3.618 -8.332 1.00 91.19 102 LEU A N 1
ATOM 821 C CA . LEU A 1 102 ? 0.861 -2.430 -8.338 1.00 91.19 102 LEU A CA 1
ATOM 822 C C . LEU A 1 102 ? 0.960 -1.832 -9.740 1.00 91.19 102 LEU A C 1
ATOM 824 O O . LEU A 1 102 ? 1.216 -2.539 -10.712 1.00 91.19 102 LEU A O 1
ATOM 828 N N . GLU A 1 103 ? 0.840 -0.514 -9.831 1.00 87.56 103 GLU A N 1
ATOM 829 C CA . GLU A 1 103 ? 1.084 0.258 -11.043 1.00 87.56 103 GLU A CA 1
ATOM 830 C C . GLU A 1 103 ? 2.424 0.989 -10.948 1.00 87.56 103 GLU A C 1
ATOM 832 O O . GLU A 1 103 ? 2.663 1.773 -10.029 1.00 87.56 103 GLU A O 1
ATOM 837 N N . TYR A 1 104 ? 3.288 0.779 -11.939 1.00 81.75 104 TYR A N 1
ATOM 838 C CA . TYR A 1 104 ? 4.575 1.455 -12.067 1.00 81.75 104 TYR A CA 1
ATOM 839 C C . TYR A 1 104 ? 4.532 2.487 -13.191 1.00 81.75 104 TYR A C 1
ATOM 841 O O . TYR A 1 104 ? 4.256 2.149 -14.348 1.00 81.75 104 TYR A O 1
ATOM 849 N N . LYS A 1 105 ? 4.881 3.741 -12.859 1.00 75.50 105 LYS A N 1
ATOM 850 C CA . LYS A 1 105 ? 5.007 4.865 -13.808 1.00 75.50 105 LYS A CA 1
ATOM 851 C C . LYS A 1 105 ? 3.788 5.035 -14.731 1.00 75.50 105 LYS A C 1
ATOM 853 O O . LYS A 1 105 ? 3.959 5.421 -15.887 1.00 75.50 105 LYS A O 1
ATOM 858 N N . ASN A 1 106 ? 2.587 4.730 -14.234 1.00 75.69 106 ASN A N 1
ATOM 859 C CA . ASN A 1 106 ? 1.323 4.791 -14.980 1.00 75.69 106 ASN A CA 1
ATOM 860 C C . ASN A 1 106 ? 1.338 3.987 -16.295 1.00 75.69 106 ASN A C 1
ATOM 862 O O . ASN A 1 106 ? 0.815 4.440 -17.311 1.00 75.69 106 ASN A O 1
ATOM 866 N N . ARG A 1 107 ? 2.050 2.851 -16.328 1.00 77.06 107 ARG A N 1
ATOM 867 C CA . ARG A 1 107 ? 2.246 2.062 -17.560 1.00 77.06 107 ARG A CA 1
ATOM 868 C C . ARG A 1 107 ? 2.155 0.565 -17.354 1.00 77.06 107 ARG A C 1
ATOM 870 O O . ARG A 1 107 ? 1.601 -0.128 -18.196 1.00 77.06 107 ARG A O 1
ATOM 877 N N . VAL A 1 108 ? 2.779 0.061 -16.293 1.00 83.44 108 VAL A N 1
ATOM 878 C CA . VAL A 1 108 ? 2.935 -1.381 -16.105 1.00 83.44 108 VAL A CA 1
ATOM 879 C C . VAL A 1 108 ? 2.242 -1.799 -14.830 1.00 83.44 108 VAL A C 1
ATOM 881 O O . VAL A 1 108 ? 2.534 -1.263 -13.763 1.00 83.44 108 VAL A O 1
ATOM 884 N N . LEU A 1 109 ? 1.354 -2.775 -14.975 1.00 89.00 109 LEU A N 1
ATOM 885 C CA . LEU A 1 109 ? 0.679 -3.440 -13.877 1.00 89.00 109 LEU A CA 1
ATOM 886 C C . LEU A 1 109 ? 1.428 -4.712 -13.510 1.00 89.00 109 LEU A C 1
ATOM 888 O O . LEU A 1 109 ? 1.863 -5.466 -14.381 1.00 89.00 109 LEU A O 1
ATOM 892 N N . VAL A 1 110 ? 1.594 -4.933 -12.214 1.00 87.94 110 VAL A N 1
ATOM 893 C CA . VAL A 1 110 ? 2.298 -6.089 -11.673 1.00 87.94 110 VAL A CA 1
ATOM 894 C C . VAL A 1 110 ? 1.513 -6.626 -10.496 1.00 87.94 110 VAL A C 1
ATOM 896 O O . VAL A 1 110 ? 1.150 -5.862 -9.606 1.00 87.94 110 VAL A O 1
ATOM 899 N N . SER A 1 111 ? 1.287 -7.935 -10.481 1.00 90.88 111 SER A N 1
ATOM 900 C CA . SER A 1 111 ? 0.786 -8.612 -9.291 1.00 90.88 111 SER A CA 1
ATOM 901 C C . SER A 1 111 ? 1.951 -8.927 -8.354 1.00 90.88 111 SER A C 1
ATOM 903 O O . SER A 1 111 ? 2.958 -9.489 -8.790 1.00 90.88 111 SER A O 1
ATOM 905 N N . TYR A 1 112 ? 1.844 -8.526 -7.090 1.00 89.19 112 TYR A N 1
ATOM 906 C CA . TYR A 1 112 ? 2.831 -8.797 -6.049 1.00 89.19 112 TYR A CA 1
ATOM 907 C C . TYR A 1 112 ? 2.243 -9.741 -5.001 1.00 89.19 112 TYR A C 1
ATOM 909 O O . TYR A 1 112 ? 1.234 -9.411 -4.380 1.00 89.19 112 TYR A O 1
ATOM 917 N N . ASP A 1 113 ? 2.891 -10.884 -4.773 1.00 90.12 113 ASP A N 1
ATOM 918 C CA . ASP A 1 113 ? 2.534 -11.810 -3.696 1.00 90.12 113 ASP A CA 1
ATOM 919 C C . ASP A 1 113 ? 3.194 -11.369 -2.375 1.00 90.12 113 ASP A C 1
ATOM 921 O O . ASP A 1 113 ? 4.410 -11.528 -2.215 1.00 90.12 113 ASP A O 1
ATOM 925 N N . PRO A 1 114 ? 2.431 -10.841 -1.396 1.00 84.31 114 PRO A N 1
ATOM 926 C CA . PRO A 1 114 ? 2.995 -10.419 -0.117 1.00 84.31 114 PRO A CA 1
ATOM 927 C C . PRO A 1 114 ? 3.502 -11.586 0.741 1.00 84.31 114 PRO A C 1
ATOM 929 O O . PRO A 1 114 ? 4.272 -11.354 1.671 1.00 84.31 114 PRO A O 1
ATOM 932 N N . LYS A 1 115 ? 3.108 -12.835 0.448 1.00 84.19 115 LYS A N 1
ATOM 933 C CA . LYS A 1 115 ? 3.545 -14.031 1.189 1.00 84.19 115 LYS A CA 1
ATOM 934 C C . LYS A 1 115 ? 4.905 -14.548 0.722 1.00 84.19 115 LYS A C 1
ATOM 936 O O . LYS A 1 115 ? 5.526 -15.342 1.425 1.00 84.19 115 LYS A O 1
ATOM 941 N N . LYS A 1 116 ? 5.376 -14.106 -0.445 1.00 77.19 116 LYS A N 1
ATOM 942 C CA . LYS A 1 116 ? 6.682 -14.461 -1.013 1.00 77.19 116 LYS A CA 1
ATOM 943 C C . LYS A 1 116 ? 7.510 -13.193 -1.223 1.00 77.19 116 LYS A C 1
ATOM 945 O O . LYS A 1 116 ? 7.638 -12.727 -2.357 1.00 77.19 116 LYS A O 1
ATOM 950 N N . PRO A 1 117 ? 8.054 -12.604 -0.142 1.00 64.75 117 PRO A N 1
ATOM 951 C CA . PRO A 1 117 ? 8.900 -11.427 -0.265 1.00 64.75 117 PRO A CA 1
ATOM 952 C C . PRO A 1 117 ? 10.123 -11.742 -1.142 1.00 64.75 117 PRO A C 1
ATOM 954 O O . PRO A 1 117 ? 10.728 -12.806 -1.018 1.00 64.75 117 PRO A O 1
ATOM 957 N N . VAL A 1 118 ? 10.434 -10.816 -2.054 1.00 59.34 118 VAL A N 1
ATOM 958 C 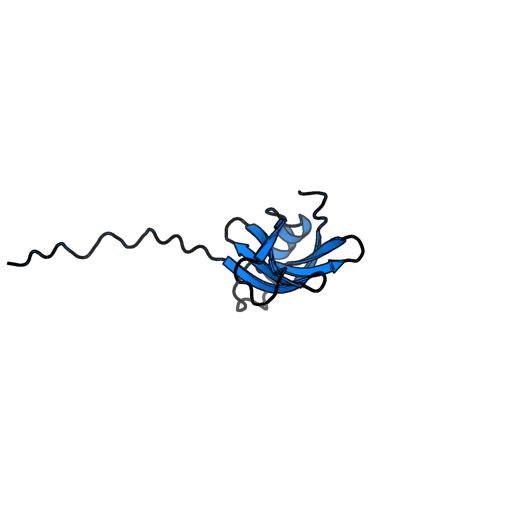CA . VAL A 1 118 ? 11.519 -10.900 -3.051 1.00 59.34 118 VAL A CA 1
ATOM 959 C C . VAL A 1 118 ? 12.807 -10.312 -2.500 1.00 59.34 118 VAL A C 1
ATOM 961 O O . VAL A 1 118 ? 12.709 -9.260 -1.823 1.00 59.34 118 VAL A O 1
#

Radius of gyration: 19.45 Å; Cα contacts (8 Å, |Δi|>4): 173; chains: 1; bounding box: 40×59×52 Å

Organism: Salix purpurea (NCBI:txid77065)

pLDDT: mean 74.33, std 19.75, range [30.55, 96.0]

Sequence (118 aa):
MGMAATLGHVESFIHYHKCDYHLAVLGGCLSVTAYCNYRRLEIWVMKEYNEKGSWVKEYKIGAYMPKGLKQNLDRPLKIWKNASNRRVVRALCVLKNGEILLEYKNRVLVSYDPKKPV

Mean predicted aligned error: 11.95 Å

Nearest PDB structures (foldseek):
  6bn7-assembly1_A  TM=5.329E-01  e=2.278E+00  Homo sapiens
  6boy-assembly1_A  TM=5.360E-01  e=2.410E+00  Homo sapiens
  9djx-assembly2_E  TM=5.399E-01  e=2.697E+00  Homo sapiens
  3ei1-assembly1_A  TM=4.328E-01  e=2.852E+00  Homo sapiens
  3i7p-assembly1_A  TM=3.815E-01  e=2.852E+00  Homo sapiens

Secondary structure (DSSP, 8-state):
------S-S--S------EEEEEEEETTEEEEEEEETTTEEEEEEESSTT-GGGEEEEEEE-S---HHHHHHHSS--TT-SSS-----EEEEEE-TTS-EEEEETTTEEEEE-TTS--